Protein AF-A0A544UQ10-F1 (afdb_monomer_lite)

InterPro domains:
  IPR001818 Peptidase M10, metallopeptidase [PF00413] (29-76)
  IPR024079 Metallopeptidase, catalytic domain superfamily [G3DSA:3.40.390.10] (4-82)

Secondary structure (DSSP, 8-state):
-GGGTEEEEE-STT-EEEEEPGGGGGS-HHHHHHHHHHHHHHHTTPPPPPGGGTTS-S--SSS----SS--HHHHHHHHHHH-

Foldseek 3Di:
DLVVAWAWDDDPPPDIDIGGDPVLVVDDPLVNLLSVQLNVLVVLVDAQDDPVCCCFASSHPDDGNSHNDGGDVSVVVSVVVPD

pLDDT: mean 90.78, std 9.46, range [54.62, 97.5]

Organism: Lysinibacillus sphaericus (NCBI:txid1421)

Structure (mmCIF, N/CA/C/O backbone):
data_AF-A0A544UQ10-F1
#
_entry.id   AF-A0A544UQ10-F1
#
loop_
_atom_site.group_PDB
_atom_site.id
_atom_site.type_symbol
_atom_site.label_atom_id
_atom_site.label_alt_id
_atom_site.label_comp_id
_atom_site.label_asym_id
_atom_site.label_entity_id
_atom_site.label_seq_id
_atom_site.pdbx_PDB_ins_code
_atom_site.Cartn_x
_atom_site.Cartn_y
_atom_site.Cartn_z
_atom_site.occupancy
_atom_site.B_iso_or_equiv
_atom_site.auth_seq_id
_atom_site.auth_comp_id
_atom_site.auth_asym_id
_atom_site.auth_atom_id
_atom_site.pdbx_PDB_model_num
ATOM 1 N N . MET A 1 1 ? 1.297 -5.207 6.024 1.00 60.53 1 MET A N 1
ATOM 2 C CA . MET A 1 1 ? 0.699 -3.895 6.284 1.00 60.53 1 MET A CA 1
ATOM 3 C C . MET A 1 1 ? -0.718 -3.964 5.809 1.00 60.53 1 MET A C 1
ATOM 5 O O . MET A 1 1 ? -1.590 -4.110 6.655 1.00 60.53 1 MET A O 1
ATOM 9 N N . VAL A 1 2 ? -0.934 -4.015 4.494 1.00 60.66 2 VAL A N 1
ATOM 10 C CA . VAL A 1 2 ? -2.294 -3.984 3.978 1.00 60.66 2 VAL A CA 1
ATOM 11 C C . VAL A 1 2 ? -3.075 -5.247 4.303 1.00 60.66 2 VAL A C 1
ATOM 13 O O . VAL A 1 2 ? -4.186 -5.090 4.765 1.00 60.66 2 VAL A O 1
ATOM 16 N N . LYS A 1 3 ? -2.461 -6.443 4.348 1.00 66.44 3 LYS A N 1
ATOM 17 C CA . LYS A 1 3 ? -3.136 -7.694 4.783 1.00 66.44 3 LYS A CA 1
ATOM 18 C C . LYS A 1 3 ? -3.918 -7.632 6.111 1.00 66.44 3 LYS A C 1
ATOM 20 O O . LYS A 1 3 ? -4.785 -8.470 6.334 1.00 66.44 3 LYS A O 1
ATOM 25 N N . HIS A 1 4 ? -3.621 -6.683 7.006 1.00 81.12 4 HIS A N 1
ATOM 26 C CA . HIS A 1 4 ? -4.394 -6.474 8.239 1.00 81.12 4 HIS A CA 1
ATOM 27 C C . HIS A 1 4 ? -5.605 -5.546 8.068 1.00 81.12 4 HIS A C 1
ATOM 29 O O . HIS A 1 4 ? -6.487 -5.560 8.921 1.00 81.12 4 HIS A O 1
ATOM 35 N N . TYR A 1 5 ? -5.645 -4.740 7.008 1.00 91.75 5 TYR A N 1
ATOM 36 C CA . TYR A 1 5 ? -6.628 -3.690 6.719 1.00 91.75 5 TYR A CA 1
ATOM 37 C C . TYR A 1 5 ? -7.449 -3.959 5.455 1.00 91.75 5 TYR A C 1
ATOM 39 O O . TYR A 1 5 ? -8.625 -3.612 5.424 1.00 91.75 5 TYR A O 1
ATOM 47 N N . ALA A 1 6 ? -6.866 -4.595 4.447 1.00 93.62 6 ALA A N 1
ATOM 48 C CA . ALA A 1 6 ? -7.526 -5.063 3.246 1.00 93.62 6 ALA A CA 1
ATOM 49 C C . ALA A 1 6 ? -6.785 -6.279 2.653 1.00 93.62 6 ALA A C 1
ATOM 51 O O . ALA A 1 6 ? -5.739 -6.697 3.149 1.00 93.62 6 ALA A O 1
ATOM 52 N N . THR A 1 7 ? -7.372 -6.913 1.647 1.00 93.44 7 THR A N 1
ATOM 53 C CA . THR A 1 7 ? -6.668 -7.873 0.798 1.00 93.44 7 THR A CA 1
ATOM 54 C C . THR A 1 7 ? -7.248 -7.825 -0.600 1.00 93.44 7 THR A C 1
ATOM 56 O O . THR A 1 7 ? -8.469 -7.830 -0.773 1.00 93.44 7 THR A O 1
ATOM 59 N N . HIS A 1 8 ? -6.371 -7.862 -1.585 1.00 91.25 8 HIS A N 1
ATOM 60 C CA . HIS A 1 8 ? -6.666 -8.298 -2.930 1.00 91.25 8 HIS A CA 1
ATOM 61 C C . HIS A 1 8 ? -6.668 -9.828 -2.976 1.00 91.25 8 HIS A C 1
ATOM 63 O O . HIS A 1 8 ? -5.880 -10.493 -2.289 1.00 91.25 8 HIS A O 1
ATOM 69 N N . ARG A 1 9 ? -7.578 -10.394 -3.765 1.00 88.12 9 ARG A N 1
ATOM 70 C CA . ARG A 1 9 ? -7.604 -11.815 -4.098 1.00 88.12 9 ARG A CA 1
ATOM 71 C C . ARG A 1 9 ? -8.062 -11.991 -5.538 1.00 88.12 9 ARG A C 1
ATOM 73 O O . ARG A 1 9 ? -9.142 -11.522 -5.903 1.00 88.12 9 ARG A O 1
ATOM 80 N N . ASP A 1 10 ? -7.283 -12.748 -6.299 1.00 83.06 10 ASP A N 1
ATOM 81 C CA . ASP A 1 10 ? -7.682 -13.211 -7.623 1.00 83.06 10 ASP A CA 1
ATOM 82 C C . ASP A 1 10 ? -8.869 -14.176 -7.514 1.00 83.06 10 ASP A C 1
ATOM 84 O O . ASP A 1 10 ? -8.881 -15.102 -6.693 1.00 83.06 10 ASP A O 1
ATOM 88 N N . GLY A 1 11 ? -9.898 -13.930 -8.320 1.00 75.50 11 GLY A N 1
ATOM 89 C CA . GLY A 1 11 ? -11.022 -14.834 -8.527 1.00 75.50 11 GLY A CA 1
ATOM 90 C C . GLY A 1 11 ? -10.799 -15.689 -9.776 1.00 75.50 11 GLY A C 1
ATOM 91 O O . GLY A 1 11 ? -9.787 -16.367 -9.915 1.00 75.50 11 GLY A O 1
ATOM 92 N N . SER A 1 12 ? -11.766 -15.685 -10.696 1.00 75.69 12 SER A N 1
ATOM 93 C CA . SER A 1 12 ? -11.5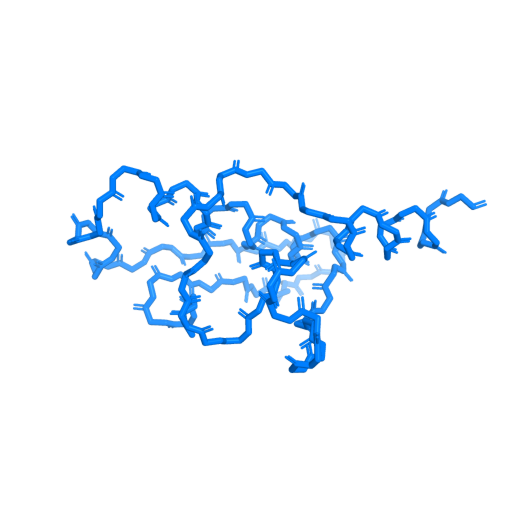85 -16.225 -12.056 1.00 75.69 12 SER A CA 1
ATOM 94 C C . SER A 1 12 ? -10.712 -15.298 -12.915 1.00 75.69 12 SER A C 1
ATOM 96 O O . SER A 1 12 ? -10.546 -14.138 -12.558 1.00 75.69 12 SER A O 1
ATOM 98 N N . SER A 1 13 ? -10.280 -15.738 -14.103 1.00 68.94 13 SER A N 1
ATOM 99 C CA . SER A 1 1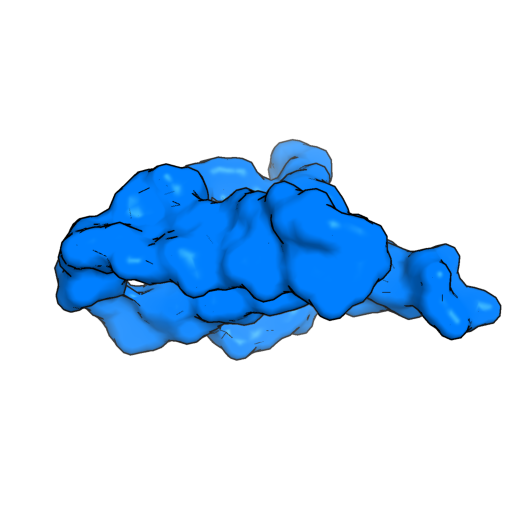3 ? -9.413 -14.986 -15.037 1.00 68.94 13 SER A CA 1
ATOM 100 C C . SER A 1 13 ? -9.853 -13.554 -15.407 1.00 68.94 13 SER A C 1
ATOM 102 O O . SER A 1 13 ? -9.068 -12.826 -15.999 1.00 68.94 13 SER A O 1
ATOM 104 N N . PHE A 1 14 ? -11.082 -13.142 -15.076 1.00 68.56 14 PHE A N 1
ATOM 105 C CA . PHE A 1 14 ? -11.628 -11.806 -15.352 1.00 68.56 14 PHE A CA 1
ATOM 106 C C . PHE A 1 14 ? -12.196 -11.093 -14.116 1.00 68.56 14 PHE A C 1
ATOM 108 O O . PHE A 1 14 ? -12.908 -10.102 -14.256 1.00 68.56 14 PHE A O 1
ATOM 115 N N . ASN A 1 15 ? -11.973 -11.615 -12.908 1.00 78.94 15 ASN A N 1
ATOM 116 C CA . ASN A 1 15 ? -12.564 -11.040 -11.704 1.00 78.94 15 ASN A CA 1
ATOM 117 C C . ASN A 1 15 ? -11.580 -11.104 -10.538 1.00 78.94 15 ASN A C 1
ATOM 119 O O . ASN A 1 15 ? -11.124 -12.186 -10.176 1.00 78.94 15 ASN A O 1
ATOM 123 N N . SER A 1 16 ? -11.299 -9.956 -9.933 1.00 85.06 16 SER A N 1
ATOM 124 C CA . SER A 1 16 ? -10.570 -9.847 -8.676 1.00 85.06 16 SER A CA 1
ATOM 125 C C . SER A 1 16 ? -11.425 -9.137 -7.636 1.00 85.06 16 SER A C 1
ATOM 127 O O . SER A 1 16 ? -12.351 -8.384 -7.949 1.00 85.06 16 SER A O 1
ATOM 129 N N . ASN A 1 17 ? -11.148 -9.415 -6.364 1.00 91.19 17 ASN A N 1
ATOM 130 C CA . ASN A 1 17 ? -11.894 -8.829 -5.263 1.00 91.19 17 ASN A CA 1
ATOM 131 C C . ASN A 1 17 ? -10.957 -8.138 -4.278 1.00 91.19 17 ASN A C 1
ATOM 133 O O . ASN A 1 17 ? -9.967 -8.720 -3.837 1.00 91.19 17 ASN A O 1
ATOM 137 N N . ILE A 1 18 ? -11.313 -6.911 -3.901 1.00 93.25 18 ILE A N 1
ATOM 138 C CA . ILE A 1 18 ? -10.672 -6.184 -2.808 1.00 93.25 18 ILE A CA 1
ATOM 139 C C . ILE A 1 18 ? -11.611 -6.245 -1.607 1.00 93.25 18 ILE A C 1
ATOM 141 O O . ILE A 1 18 ? -12.706 -5.685 -1.623 1.00 93.25 18 ILE A O 1
ATOM 145 N N . THR A 1 19 ? -11.176 -6.919 -0.547 1.00 93.88 19 THR A N 1
ATOM 146 C CA . THR A 1 19 ? -11.894 -6.962 0.731 1.00 93.88 19 THR A CA 1
ATOM 147 C C . THR A 1 19 ? -11.268 -5.966 1.693 1.00 93.88 19 THR A C 1
ATOM 149 O O . THR A 1 19 ? -10.080 -6.064 1.970 1.00 93.88 19 THR A O 1
ATOM 152 N N . ILE A 1 20 ? -12.059 -5.046 2.250 1.00 94.25 20 ILE A N 1
ATOM 153 C CA . ILE A 1 20 ? -11.612 -4.085 3.271 1.00 94.25 20 ILE A CA 1
ATOM 154 C C . ILE A 1 20 ? -12.109 -4.533 4.653 1.00 94.25 20 ILE A C 1
ATOM 156 O O . ILE A 1 20 ? -13.305 -4.738 4.865 1.00 94.25 20 ILE A O 1
ATOM 160 N N . TYR A 1 21 ? -11.199 -4.664 5.616 1.00 94.88 21 TYR A N 1
ATOM 161 C CA . TYR A 1 21 ? -11.481 -5.129 6.974 1.00 94.88 21 TYR A CA 1
ATOM 162 C C . TYR A 1 21 ? -11.857 -3.994 7.934 1.00 94.88 21 TYR A C 1
ATOM 164 O O . TYR A 1 21 ? -11.536 -2.824 7.736 1.00 94.88 21 TYR A O 1
ATOM 172 N N . LYS A 1 22 ? -12.502 -4.344 9.055 1.00 95.38 22 LYS A N 1
ATOM 173 C CA . LYS A 1 22 ? -12.952 -3.377 10.077 1.00 95.38 22 LYS A CA 1
ATOM 174 C C . LYS A 1 22 ? -11.814 -2.511 10.639 1.00 95.38 22 LYS A C 1
ATOM 176 O O . LYS A 1 22 ? -12.034 -1.334 10.916 1.00 95.38 22 LYS A O 1
ATOM 181 N N . SER A 1 23 ? -10.619 -3.078 10.785 1.00 93.88 23 SER A N 1
ATOM 182 C CA . SER A 1 23 ? -9.390 -2.406 11.240 1.00 93.88 23 SER A CA 1
ATOM 183 C C . SER A 1 23 ? -9.011 -1.192 10.384 1.00 93.88 23 SER A C 1
ATOM 185 O O . SER A 1 23 ? -8.472 -0.226 10.918 1.00 93.88 23 SER A O 1
ATOM 187 N N . TRP A 1 24 ? -9.345 -1.188 9.087 1.00 94.94 24 TRP A N 1
ATOM 188 C CA . TRP A 1 24 ? -9.091 -0.065 8.176 1.00 94.94 24 TRP A CA 1
ATOM 189 C C . TRP A 1 24 ? -9.761 1.232 8.642 1.00 94.94 24 TRP A C 1
ATOM 191 O O . TRP A 1 24 ? -9.226 2.319 8.442 1.00 94.94 24 TRP A O 1
ATOM 201 N N . LYS A 1 25 ? -10.903 1.142 9.340 1.00 93.69 25 LYS A N 1
ATOM 202 C CA . LYS A 1 25 ? -11.596 2.318 9.890 1.00 93.69 25 LYS A CA 1
ATOM 203 C C . LYS A 1 25 ? -10.797 3.036 10.983 1.00 93.69 25 LYS A C 1
ATOM 205 O O . LYS A 1 25 ? -11.068 4.204 11.234 1.00 93.69 25 LYS A O 1
ATOM 210 N N . GLY A 1 26 ? -9.845 2.352 11.623 1.00 95.00 26 GLY A N 1
ATOM 211 C CA . GLY A 1 26 ? -8.967 2.932 12.643 1.00 95.00 26 GLY A CA 1
ATOM 212 C C . GLY A 1 26 ? -7.782 3.719 12.075 1.00 95.00 26 GLY A C 1
ATOM 213 O O . GLY A 1 26 ? -7.078 4.375 12.834 1.00 95.00 26 GLY A O 1
ATOM 214 N N . LEU A 1 27 ? -7.554 3.662 10.761 1.00 95.38 27 LEU A N 1
ATOM 215 C CA . LEU A 1 27 ? -6.477 4.385 10.092 1.00 95.38 27 LEU A CA 1
ATOM 216 C C . LEU A 1 27 ? -6.842 5.856 9.849 1.00 95.38 27 LEU A C 1
ATOM 218 O O . LEU A 1 27 ? -8.008 6.216 9.630 1.00 95.38 27 LEU A O 1
ATOM 222 N N . ASN A 1 28 ? -5.822 6.715 9.793 1.00 96.31 28 ASN A N 1
ATOM 223 C CA . ASN A 1 28 ? -6.022 8.095 9.355 1.00 96.31 28 ASN A CA 1
ATOM 224 C C . ASN A 1 28 ? -6.416 8.155 7.861 1.00 96.31 28 ASN A C 1
ATOM 226 O O . ASN A 1 28 ? -6.397 7.151 7.147 1.00 96.31 28 ASN A O 1
ATOM 230 N N . GLN A 1 29 ? -6.846 9.327 7.381 1.00 97.38 29 GLN A N 1
ATOM 231 C CA . GLN A 1 29 ? -7.357 9.466 6.010 1.00 97.38 29 GLN A CA 1
ATOM 232 C C . GLN A 1 29 ? -6.314 9.078 4.949 1.00 97.38 29 GLN A C 1
ATOM 234 O O . GLN A 1 29 ? -6.650 8.340 4.024 1.00 97.38 29 GLN A O 1
ATOM 239 N N . THR A 1 30 ? -5.066 9.522 5.101 1.00 97.25 30 THR A N 1
ATOM 240 C CA . THR A 1 30 ? -3.977 9.217 4.164 1.00 97.25 30 THR A CA 1
ATOM 241 C C . THR A 1 30 ? -3.699 7.719 4.111 1.00 97.25 30 THR A C 1
ATOM 243 O O . THR A 1 30 ? -3.683 7.134 3.037 1.00 97.25 30 THR A O 1
ATOM 246 N N . GLN A 1 31 ? -3.589 7.066 5.266 1.00 96.56 31 GLN A N 1
ATOM 247 C CA . GLN A 1 31 ? -3.344 5.625 5.369 1.00 96.56 31 GLN A CA 1
ATOM 248 C C . GLN A 1 31 ? -4.481 4.785 4.773 1.00 96.56 31 GLN A C 1
ATOM 250 O O . GLN A 1 31 ? -4.249 3.750 4.143 1.00 96.56 31 GLN A O 1
ATOM 255 N N . ARG A 1 32 ? -5.730 5.239 4.931 1.00 96.81 32 ARG A N 1
ATOM 256 C CA . ARG A 1 32 ? -6.891 4.600 4.300 1.00 96.81 32 ARG A CA 1
ATOM 257 C C . ARG A 1 32 ? -6.811 4.633 2.779 1.00 96.81 32 ARG A C 1
ATOM 259 O O . ARG A 1 32 ? -7.128 3.634 2.129 1.00 96.81 32 ARG A O 1
ATOM 266 N N . ARG A 1 33 ? -6.382 5.764 2.220 1.00 97.38 33 ARG A N 1
ATOM 267 C CA . ARG A 1 33 ? -6.207 5.921 0.776 1.00 97.38 33 ARG A CA 1
ATOM 268 C C . ARG A 1 33 ? -4.986 5.162 0.267 1.00 97.38 33 ARG A C 1
ATOM 270 O O . ARG A 1 33 ? -5.137 4.430 -0.696 1.00 97.38 33 ARG A O 1
ATOM 277 N N . GLU A 1 34 ? -3.849 5.220 0.957 1.00 97.25 34 GLU A N 1
ATOM 278 C CA . GLU A 1 34 ? -2.652 4.424 0.634 1.00 97.25 34 GLU A CA 1
ATOM 279 C C . GLU A 1 34 ? -2.964 2.921 0.593 1.00 97.25 34 GLU A C 1
ATOM 281 O O . GLU A 1 34 ? -2.623 2.248 -0.372 1.00 97.25 34 GLU A O 1
ATOM 286 N N . THR A 1 35 ? -3.723 2.412 1.574 1.00 96.88 35 THR A N 1
ATOM 287 C CA . THR A 1 35 ? -4.248 1.030 1.564 1.00 96.88 35 THR A CA 1
ATOM 288 C C . THR A 1 35 ? -5.061 0.745 0.299 1.00 96.88 35 THR A C 1
ATOM 290 O O . THR A 1 35 ? -4.920 -0.310 -0.304 1.00 96.88 35 THR A O 1
ATOM 293 N N . THR A 1 36 ? -5.919 1.680 -0.113 1.00 95.44 36 THR A N 1
ATOM 294 C CA . THR A 1 36 ? -6.767 1.498 -1.300 1.00 95.44 36 THR A CA 1
ATOM 295 C C . THR A 1 36 ? -5.926 1.475 -2.576 1.00 95.44 36 THR A C 1
ATOM 297 O O . THR A 1 36 ? -6.121 0.599 -3.409 1.00 95.44 36 THR A O 1
ATOM 300 N N . VAL A 1 37 ? -4.967 2.397 -2.712 1.00 96.69 37 VAL A N 1
ATOM 301 C CA . VAL A 1 37 ? -4.044 2.445 -3.857 1.00 96.69 37 VAL A CA 1
ATOM 302 C C . VAL A 1 37 ? -3.218 1.162 -3.941 1.00 96.69 37 VAL A C 1
ATOM 304 O O . VAL A 1 37 ? -3.090 0.610 -5.027 1.00 96.69 37 VAL A O 1
ATOM 307 N N . HIS A 1 38 ? -2.731 0.646 -2.810 1.00 96.88 38 HIS A N 1
ATOM 308 C CA . HIS A 1 38 ? -1.991 -0.615 -2.748 1.00 96.88 38 HIS A CA 1
ATOM 309 C C . HIS A 1 38 ? -2.800 -1.803 -3.286 1.00 96.88 38 HIS A C 1
ATOM 311 O O . HIS A 1 38 ? -2.334 -2.540 -4.148 1.00 96.88 38 HIS A O 1
ATOM 317 N N . GLU A 1 39 ? -4.040 -1.984 -2.823 1.00 95.69 39 GLU A N 1
ATOM 318 C CA . GLU A 1 39 ? -4.859 -3.114 -3.286 1.00 95.69 39 GLU A CA 1
ATOM 319 C C . GLU A 1 39 ? -5.290 -2.969 -4.750 1.00 95.69 39 GLU A C 1
ATOM 321 O O . GLU A 1 39 ? -5.413 -3.966 -5.461 1.00 95.69 39 GLU A O 1
ATOM 326 N N . VAL A 1 40 ? -5.482 -1.735 -5.228 1.00 94.06 40 VAL A N 1
ATOM 327 C CA . VAL A 1 40 ? -5.687 -1.480 -6.660 1.00 94.06 40 VAL A CA 1
ATOM 328 C C . VAL A 1 40 ? -4.421 -1.803 -7.456 1.00 94.06 40 VAL A C 1
ATOM 330 O O . VAL A 1 40 ? -4.535 -2.375 -8.532 1.00 94.06 40 VAL A O 1
ATOM 333 N N . GLY A 1 41 ? -3.226 -1.520 -6.930 1.00 94.38 41 GLY A N 1
ATOM 334 C CA . GLY A 1 41 ? -1.961 -1.935 -7.540 1.00 94.38 41 GLY A CA 1
ATOM 335 C C . GLY A 1 41 ? -1.887 -3.450 -7.733 1.00 94.38 41 GLY A C 1
ATOM 336 O O . GLY A 1 41 ? -1.579 -3.907 -8.831 1.00 94.38 41 GLY A O 1
ATOM 337 N N . HIS A 1 42 ? -2.286 -4.230 -6.723 1.00 93.62 42 HIS A N 1
ATOM 338 C CA . HIS A 1 42 ? -2.419 -5.684 -6.863 1.00 93.62 42 HIS A CA 1
ATOM 339 C C . HIS A 1 42 ? -3.442 -6.089 -7.934 1.00 93.62 42 HIS A C 1
ATOM 341 O O . HIS A 1 42 ? -3.159 -6.968 -8.742 1.00 93.62 42 HIS A O 1
ATOM 347 N N . ALA A 1 43 ? -4.598 -5.421 -7.996 1.00 91.25 43 ALA A N 1
ATOM 348 C CA . ALA A 1 43 ? -5.599 -5.676 -9.036 1.00 91.25 43 ALA A CA 1
ATOM 349 C C . ALA A 1 43 ? -5.111 -5.327 -10.457 1.00 91.25 43 ALA A C 1
ATOM 351 O O . ALA A 1 43 ? -5.636 -5.858 -11.433 1.00 91.25 43 ALA A O 1
ATOM 352 N N . LEU A 1 44 ? -4.110 -4.450 -10.568 1.00 90.31 44 LEU A N 1
ATOM 353 C CA . LEU A 1 44 ? -3.416 -4.095 -11.808 1.00 90.31 44 LEU A CA 1
ATOM 354 C C . LEU A 1 44 ? -2.189 -4.983 -12.090 1.00 90.31 44 LEU A C 1
ATOM 356 O O . LEU A 1 44 ? -1.462 -4.721 -13.043 1.00 90.31 44 LEU A O 1
ATOM 360 N N . GLY A 1 45 ? -1.953 -6.020 -11.281 1.00 90.44 45 GLY A N 1
ATOM 361 C CA . GLY A 1 45 ? -0.879 -6.993 -11.487 1.00 90.44 45 GLY A CA 1
ATOM 362 C C . GLY A 1 45 ? 0.456 -6.646 -10.826 1.00 90.44 45 GLY A C 1
ATOM 363 O O . GLY A 1 45 ? 1.443 -7.326 -11.086 1.00 90.44 45 GLY A O 1
ATOM 364 N N . LEU A 1 46 ? 0.513 -5.621 -9.970 1.00 93.12 46 LEU A N 1
ATOM 365 C CA . LEU A 1 46 ? 1.727 -5.315 -9.215 1.00 93.12 46 LEU A CA 1
ATOM 366 C C . LEU A 1 46 ? 1.869 -6.246 -8.010 1.00 93.12 46 LEU A C 1
ATOM 368 O O . LEU A 1 46 ? 0.955 -6.372 -7.194 1.00 93.12 46 LEU A O 1
ATOM 372 N N . ASP A 1 47 ? 3.042 -6.847 -7.856 1.00 93.38 47 ASP A N 1
ATOM 373 C CA . ASP A 1 47 ? 3.415 -7.574 -6.647 1.00 93.38 47 ASP A CA 1
ATOM 374 C C . ASP A 1 47 ? 3.901 -6.629 -5.541 1.00 93.38 47 ASP A C 1
ATOM 376 O O . ASP A 1 47 ? 4.082 -5.426 -5.734 1.00 93.38 47 ASP A O 1
ATOM 380 N N . HIS A 1 48 ? 4.123 -7.179 -4.343 1.00 95.00 48 HIS A N 1
ATOM 381 C CA . HIS A 1 48 ? 4.818 -6.417 -3.311 1.00 95.00 48 HIS A CA 1
ATOM 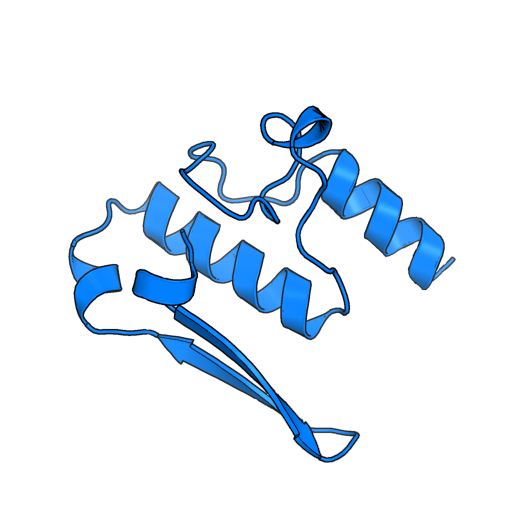382 C C . HIS A 1 48 ? 6.233 -6.047 -3.772 1.00 95.00 48 HIS A C 1
ATOM 384 O O . HIS A 1 48 ? 6.975 -6.912 -4.242 1.00 95.00 48 HIS A O 1
ATOM 390 N N . THR A 1 49 ? 6.640 -4.804 -3.523 1.00 95.44 49 THR A N 1
ATOM 391 C CA . THR A 1 49 ? 8.009 -4.359 -3.802 1.00 95.44 49 THR A CA 1
ATOM 392 C C . THR A 1 49 ? 9.052 -5.063 -2.918 1.00 95.44 49 THR A C 1
ATOM 394 O O . THR A 1 49 ? 8.750 -5.566 -1.828 1.00 95.44 49 THR A O 1
ATOM 397 N N . GLN A 1 50 ? 10.314 -5.035 -3.350 1.00 95.81 50 GLN A N 1
ATOM 398 C CA . GLN A 1 50 ? 11.478 -5.397 -2.544 1.00 95.81 50 GLN A CA 1
ATOM 399 C C . GLN A 1 50 ? 11.715 -4.386 -1.413 1.00 95.81 50 GLN A C 1
ATOM 401 O O . GLN A 1 50 ? 11.432 -3.193 -1.546 1.00 95.81 50 GLN A O 1
ATOM 406 N N . ASP A 1 51 ? 12.326 -4.851 -0.318 1.00 95.19 51 ASP A N 1
ATOM 407 C CA . ASP A 1 51 ? 12.544 -4.032 0.879 1.00 95.19 51 ASP A CA 1
ATOM 408 C C . ASP A 1 51 ? 13.401 -2.778 0.627 1.00 95.19 51 ASP A C 1
ATOM 410 O O . ASP A 1 51 ? 13.187 -1.748 1.269 1.00 95.19 51 ASP A O 1
ATOM 414 N N . SER A 1 52 ? 14.334 -2.834 -0.331 1.00 96.69 52 SER A N 1
ATOM 415 C CA . SER A 1 52 ? 15.168 -1.692 -0.741 1.00 96.69 52 SER A CA 1
ATOM 416 C C . SER A 1 52 ? 14.361 -0.531 -1.324 1.00 96.69 52 SER A C 1
ATOM 418 O O . SER A 1 52 ? 14.801 0.613 -1.261 1.00 96.69 52 SER A O 1
ATOM 420 N N . ASN A 1 53 ? 13.173 -0.821 -1.853 1.00 96.62 53 ASN A N 1
ATOM 421 C CA . ASN A 1 53 ? 12.318 0.132 -2.551 1.00 96.62 53 ASN A CA 1
ATOM 422 C C . ASN A 1 53 ? 11.131 0.573 -1.674 1.00 96.62 53 ASN A C 1
ATOM 424 O O . ASN A 1 53 ? 10.283 1.347 -2.111 1.00 96.62 53 ASN A O 1
ATOM 428 N N . ASN A 1 54 ? 11.089 0.150 -0.401 1.00 95.12 54 ASN A N 1
ATOM 429 C CA . ASN A 1 54 ? 10.005 0.466 0.534 1.00 95.12 54 ASN A CA 1
ATOM 430 C C . ASN A 1 54 ? 9.714 1.974 0.660 1.00 95.12 54 ASN A C 1
ATOM 432 O O . ASN A 1 54 ? 8.579 2.333 0.949 1.00 95.12 54 ASN A O 1
ATOM 436 N N . SER A 1 55 ? 10.692 2.868 0.476 1.00 96.44 55 SER A N 1
ATOM 437 C CA . SER A 1 55 ? 10.488 4.328 0.546 1.00 96.44 55 SER A CA 1
ATOM 438 C C . SER A 1 55 ? 9.953 4.952 -0.750 1.00 96.44 55 SER A C 1
ATOM 440 O O . SER A 1 55 ? 9.528 6.107 -0.740 1.00 96.44 55 SER A O 1
ATOM 442 N N . ILE A 1 56 ? 9.974 4.204 -1.854 1.00 97.12 56 ILE A N 1
ATOM 443 C CA . ILE A 1 56 ? 9.621 4.661 -3.205 1.00 97.12 56 ILE A CA 1
ATOM 444 C C . ILE A 1 56 ? 8.514 3.814 -3.847 1.00 97.12 56 ILE A C 1
ATOM 446 O O . ILE A 1 56 ? 8.342 3.871 -5.063 1.00 97.12 56 ILE A O 1
ATOM 450 N N . SER A 1 57 ? 7.762 3.069 -3.034 1.00 96.94 57 SER A N 1
ATOM 451 C CA . SER A 1 57 ? 6.646 2.214 -3.444 1.00 96.94 57 SER A CA 1
ATOM 452 C C . SER A 1 57 ? 5.530 2.230 -2.397 1.00 96.94 57 SER A C 1
ATOM 454 O O . SER A 1 57 ? 5.800 2.128 -1.196 1.00 96.94 57 SER A O 1
ATOM 456 N N . VAL A 1 58 ? 4.269 2.329 -2.823 1.00 96.56 58 VAL A N 1
ATOM 457 C CA . VAL A 1 58 ? 3.113 2.027 -1.956 1.00 96.56 58 VAL A CA 1
ATOM 458 C C . VAL A 1 58 ? 2.814 0.529 -1.902 1.00 96.56 58 VAL A C 1
ATOM 460 O O . VAL A 1 58 ? 2.139 0.088 -0.977 1.00 96.56 58 VAL A O 1
ATOM 463 N N . MET A 1 59 ? 3.381 -0.277 -2.806 1.00 96.25 59 MET A N 1
ATOM 464 C CA . MET A 1 59 ? 3.300 -1.746 -2.837 1.00 96.25 59 MET A CA 1
ATOM 465 C C . MET A 1 59 ? 4.176 -2.441 -1.776 1.00 96.25 59 MET A C 1
ATOM 467 O O . MET A 1 59 ? 4.456 -3.637 -1.844 1.00 96.25 59 MET A O 1
ATOM 471 N N . ARG A 1 60 ? 4.615 -1.728 -0.737 1.00 95.25 60 ARG A N 1
ATOM 472 C CA . ARG A 1 60 ? 5.424 -2.285 0.358 1.00 95.25 60 ARG A CA 1
ATOM 473 C C . ARG A 1 60 ? 4.650 -3.266 1.239 1.00 95.25 60 ARG A C 1
ATOM 475 O O . ARG A 1 60 ? 3.473 -3.090 1.548 1.00 95.25 60 ARG A O 1
ATOM 482 N N . LYS A 1 61 ? 5.336 -4.297 1.745 1.00 92.69 61 LYS A N 1
ATOM 483 C CA . LYS A 1 61 ? 4.705 -5.347 2.569 1.00 92.69 61 LYS A CA 1
ATOM 484 C C . LYS A 1 61 ? 4.372 -4.898 3.995 1.00 92.69 61 LYS A C 1
ATOM 486 O O . LYS A 1 61 ? 3.463 -5.464 4.609 1.00 92.69 61 LYS A O 1
ATOM 491 N N . LYS A 1 62 ? 5.104 -3.948 4.583 1.00 90.56 62 LYS A N 1
ATOM 492 C CA . LYS A 1 62 ? 4.987 -3.506 5.994 1.00 90.56 62 LYS A CA 1
ATOM 493 C C . LYS A 1 62 ? 5.053 -1.980 6.093 1.00 90.56 62 LYS A C 1
ATOM 495 O O . LYS A 1 62 ? 5.807 -1.412 5.326 1.00 90.56 62 LYS A O 1
ATOM 500 N N . ASP A 1 63 ? 4.353 -1.377 7.058 1.00 92.19 63 ASP A N 1
ATOM 501 C CA . ASP A 1 63 ? 4.271 0.075 7.340 1.00 92.19 63 ASP A CA 1
ATOM 502 C C . ASP A 1 63 ? 3.785 0.975 6.190 1.00 92.19 63 ASP A C 1
ATOM 504 O O . ASP A 1 63 ? 3.628 0.519 5.068 1.00 92.19 63 ASP A O 1
ATOM 508 N N . PHE A 1 64 ? 3.520 2.249 6.496 1.00 94.44 64 PHE A N 1
ATOM 509 C CA . PHE A 1 64 ? 3.016 3.259 5.555 1.00 94.44 64 PHE A CA 1
ATOM 510 C C . PHE A 1 64 ? 4.128 4.227 5.141 1.00 94.44 64 PHE A C 1
ATOM 512 O O . PHE A 1 64 ? 4.933 4.635 5.980 1.00 94.44 64 PHE A O 1
ATOM 519 N N . ASN A 1 65 ? 4.098 4.686 3.893 1.00 95.81 65 ASN A N 1
ATOM 520 C CA . ASN A 1 65 ? 4.823 5.885 3.463 1.00 95.81 65 ASN A CA 1
ATOM 521 C C . ASN A 1 65 ? 4.031 7.176 3.723 1.00 95.81 65 ASN A C 1
ATOM 523 O O . ASN A 1 65 ? 4.588 8.271 3.635 1.00 95.81 65 ASN A O 1
ATOM 527 N N . ASN A 1 66 ? 2.749 7.057 4.077 1.00 96.44 66 ASN A N 1
ATOM 528 C CA . ASN A 1 66 ? 1.783 8.150 4.169 1.00 96.44 66 ASN A CA 1
ATOM 529 C C . ASN A 1 66 ? 1.690 8.919 2.842 1.00 96.44 66 ASN A C 1
ATOM 531 O O . ASN A 1 66 ? 1.777 10.150 2.801 1.00 96.44 66 ASN A O 1
ATOM 535 N N . LYS A 1 67 ? 1.536 8.160 1.754 1.00 96.19 67 LYS A N 1
ATOM 536 C CA . LYS A 1 67 ? 1.414 8.639 0.372 1.00 96.19 67 LYS A CA 1
ATOM 537 C C . LYS A 1 67 ? 0.220 7.948 -0.269 1.00 96.19 67 LYS A C 1
ATOM 539 O O . LYS A 1 67 ? 0.181 6.727 -0.339 1.00 96.19 67 LYS A O 1
ATOM 544 N N . ASP A 1 68 ? -0.759 8.721 -0.723 1.00 94.62 68 ASP A N 1
ATOM 545 C CA . ASP A 1 68 ? -1.990 8.209 -1.330 1.00 94.62 68 ASP A CA 1
ATOM 546 C C . ASP A 1 68 ? -1.950 8.202 -2.867 1.00 94.62 68 ASP A C 1
ATOM 548 O O . ASP A 1 68 ? -2.985 8.311 -3.520 1.00 94.62 68 ASP A O 1
ATOM 552 N N . TRP A 1 69 ? -0.757 8.044 -3.444 1.00 96.56 69 TRP A N 1
ATOM 553 C CA . TRP A 1 69 ? -0.524 7.920 -4.884 1.00 96.56 69 TRP A CA 1
ATOM 554 C C . TRP A 1 69 ? 0.626 6.938 -5.173 1.00 96.56 69 TRP A C 1
ATOM 556 O O . TRP A 1 69 ? 1.509 6.798 -4.321 1.00 96.56 69 TRP A O 1
ATOM 566 N N . PRO A 1 70 ? 0.645 6.285 -6.355 1.00 96.50 70 PRO A N 1
ATOM 567 C CA . PRO A 1 70 ? 1.757 5.435 -6.780 1.00 96.50 70 PRO A CA 1
ATOM 568 C C . PRO A 1 70 ? 3.079 6.205 -6.794 1.00 96.50 70 PRO A C 1
ATOM 570 O O . PRO A 1 70 ? 3.143 7.350 -7.248 1.00 96.50 70 PRO A O 1
ATOM 573 N N . LEU A 1 71 ? 4.136 5.581 -6.293 1.00 97.50 71 LEU A N 1
ATOM 574 C CA . LEU A 1 71 ? 5.483 6.134 -6.253 1.00 97.50 71 LEU A CA 1
ATOM 575 C C . LEU A 1 71 ? 6.326 5.582 -7.411 1.00 97.50 71 LEU A C 1
ATOM 577 O O . LEU A 1 71 ? 5.831 4.866 -8.278 1.00 97.50 71 LEU A O 1
ATOM 581 N N . LYS A 1 72 ? 7.604 5.974 -7.466 1.00 96.88 72 LYS A N 1
ATOM 582 C CA . LYS A 1 72 ? 8.463 5.715 -8.626 1.00 96.88 72 LYS A CA 1
ATOM 583 C C . LYS A 1 72 ? 8.545 4.229 -8.996 1.00 96.88 72 LYS A C 1
ATOM 585 O O . LYS A 1 72 ? 8.385 3.915 -10.167 1.00 96.88 72 LYS A O 1
ATOM 590 N N . ASP A 1 73 ? 8.763 3.347 -8.024 1.00 96.88 73 ASP A N 1
ATOM 591 C CA . ASP A 1 73 ? 8.876 1.907 -8.288 1.00 96.88 73 ASP A CA 1
ATOM 592 C C . ASP A 1 73 ? 7.553 1.318 -8.807 1.00 96.88 73 ASP A C 1
ATOM 594 O O . ASP A 1 73 ? 7.552 0.589 -9.794 1.00 96.88 73 ASP A O 1
ATOM 598 N N . ASP A 1 74 ? 6.418 1.739 -8.235 1.00 96.25 74 ASP A N 1
ATOM 599 C CA . ASP A 1 74 ? 5.085 1.289 -8.660 1.00 96.25 74 ASP A CA 1
ATOM 600 C C . ASP A 1 74 ? 4.803 1.670 -10.126 1.00 96.25 74 ASP A C 1
ATOM 602 O O . ASP A 1 74 ? 4.278 0.871 -10.903 1.00 96.25 74 ASP A O 1
ATOM 606 N N . VAL A 1 75 ? 5.167 2.901 -10.509 1.00 95.81 75 VAL A N 1
ATOM 607 C CA . VAL A 1 75 ? 4.986 3.421 -11.873 1.00 95.81 75 VAL A CA 1
ATOM 608 C C . VAL A 1 75 ? 5.923 2.729 -12.858 1.00 95.81 75 VAL A C 1
ATOM 610 O O . VAL A 1 75 ? 5.476 2.347 -13.938 1.00 95.81 75 VAL A O 1
ATOM 613 N N . ASP A 1 76 ? 7.198 2.550 -12.501 1.00 94.81 76 ASP A N 1
ATOM 614 C CA . ASP A 1 76 ? 8.183 1.888 -13.363 1.00 94.81 76 ASP A CA 1
ATOM 615 C C . ASP A 1 76 ? 7.766 0.434 -13.652 1.00 94.81 76 ASP A C 1
ATOM 617 O O . ASP A 1 76 ? 7.815 -0.018 -14.798 1.00 94.81 76 ASP A O 1
ATOM 621 N N . HIS A 1 77 ? 7.300 -0.285 -12.626 1.00 90.69 77 HIS A N 1
ATOM 622 C CA . HIS A 1 77 ? 6.870 -1.677 -12.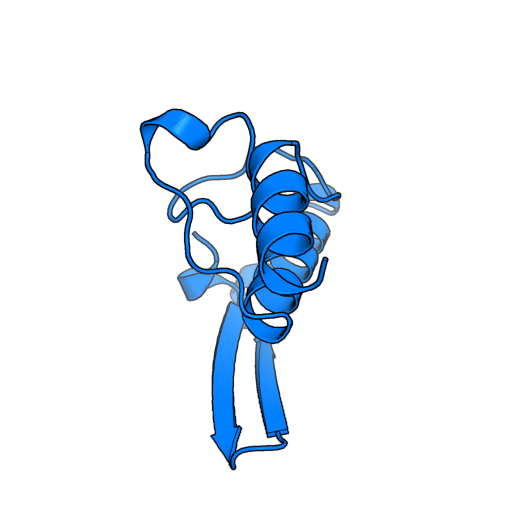756 1.00 90.69 77 HIS A CA 1
ATOM 623 C C . HIS A 1 77 ? 5.579 -1.804 -13.576 1.00 90.69 77 HIS A C 1
ATOM 625 O O . HIS A 1 77 ? 5.468 -2.685 -14.433 1.00 90.69 77 HIS A O 1
ATOM 631 N N . PHE A 1 78 ? 4.619 -0.893 -13.370 1.00 90.94 78 PHE A N 1
ATOM 632 C CA . PHE A 1 78 ? 3.401 -0.844 -14.178 1.00 90.94 78 PHE A CA 1
ATOM 633 C C . PHE A 1 78 ? 3.722 -0.544 -15.648 1.00 90.94 78 PHE A C 1
ATOM 635 O O . PHE A 1 78 ? 3.254 -1.254 -16.534 1.00 90.94 78 PHE A O 1
ATOM 642 N N . ALA A 1 79 ? 4.568 0.454 -15.918 1.00 89.00 79 ALA A N 1
ATOM 643 C CA . ALA A 1 79 ? 4.985 0.801 -17.274 1.00 89.00 79 ALA A CA 1
ATOM 644 C C . ALA A 1 79 ? 5.655 -0.384 -17.983 1.00 89.00 79 ALA A C 1
ATOM 646 O O . ALA A 1 79 ? 5.266 -0.706 -19.098 1.00 89.00 79 ALA A O 1
ATOM 647 N N . SER A 1 80 ? 6.576 -1.092 -17.319 1.00 86.69 80 SER A N 1
ATOM 648 C CA . SER A 1 80 ? 7.237 -2.277 -17.891 1.00 86.69 80 SER A CA 1
ATOM 649 C C . SER A 1 80 ? 6.292 -3.452 -18.179 1.00 86.69 80 SER A C 1
ATOM 651 O O . SER A 1 80 ? 6.675 -4.368 -18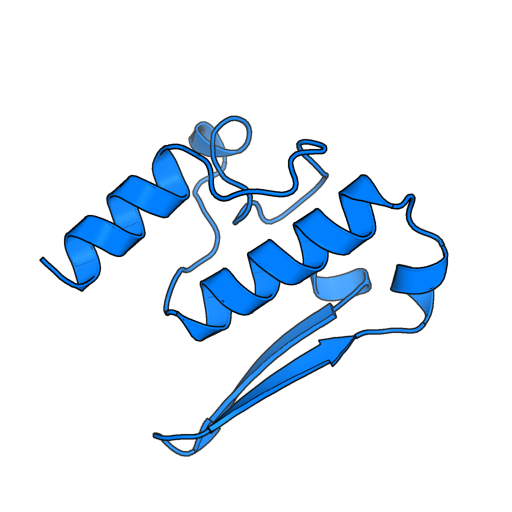.904 1.00 86.69 80 SER A O 1
ATOM 653 N N . SER A 1 81 ? 5.103 -3.474 -17.573 1.00 81.19 81 SER A N 1
ATOM 654 C CA . SER A 1 81 ? 4.131 -4.562 -17.734 1.00 81.19 81 SER A CA 1
ATOM 655 C C . SER A 1 81 ? 3.135 -4.309 -18.872 1.00 81.19 81 SER A C 1
ATOM 657 O O . SER A 1 81 ? 2.469 -5.243 -19.316 1.00 81.19 81 SER A O 1
ATOM 659 N N . TYR A 1 82 ? 3.022 -3.063 -19.343 1.00 69.38 82 TYR A N 1
ATOM 6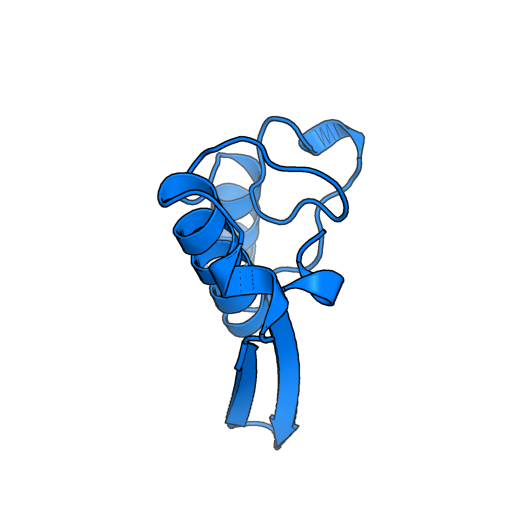60 C CA . TYR A 1 82 ? 1.988 -2.633 -20.293 1.00 69.38 82 TYR A CA 1
ATOM 661 C C . TYR A 1 82 ? 2.507 -1.821 -21.493 1.00 69.38 82 TYR A C 1
ATOM 663 O O . TYR A 1 82 ? 1.721 -1.550 -22.404 1.00 69.38 82 TYR A O 1
ATOM 671 N N . LEU A 1 83 ? 3.785 -1.430 -21.507 1.00 54.62 83 LEU A N 1
ATOM 672 C CA . LEU A 1 83 ? 4.456 -0.694 -22.588 1.00 54.62 83 LEU A CA 1
ATOM 673 C C . LEU A 1 83 ? 5.685 -1.466 -23.076 1.00 54.62 83 LEU A C 1
ATOM 675 O O . LEU A 1 83 ? 5.932 -1.416 -24.301 1.00 54.62 83 LEU A O 1
#

Sequence (83 aa):
MVKHYATHRDGSSFNSNITIYKSWKGLNQTQRRETTVHEVGHALGLDHTQDSNNSISVMRKKDFNNKDWPLKDDVDHFASSYL

Radius of gyration: 12.36 Å; chains: 1; bounding box: 28×26×35 Å